Protein AF-A0A970E9N0-F1 (afdb_monomer)

Solvent-accessible surface area (backbone atoms only — not comparable to full-atom values): 8857 Å² total; per-residue (Å²): 109,75,77,61,70,76,41,102,61,61,70,58,57,58,53,51,50,54,59,52,47,50,55,53,50,51,52,52,48,55,51,51,52,53,52,49,51,52,51,39,62,74,67,65,51,98,65,91,78,79,80,92,43,70,66,58,51,53,52,51,52,49,50,51,49,56,55,46,38,56,47,47,29,50,36,44,58,62,35,74,86,55,36,62,60,50,55,51,54,49,51,51,47,54,65,51,43,51,54,51,50,54,50,52,51,62,78,40,48,87,38,70,68,52,42,51,53,52,50,55,58,72,75,48,54,73,65,60,52,51,50,53,51,50,52,52,52,50,53,50,43,52,53,26,50,53,48,21,44,52,35,45,70,71,53,87,124

Sequence (157 aa):
DLLLNSLPIKRMSIVAAKYLSVIIYAVMGILSYKAMITIINLLNIPLKTYPLSLEILIGSLAAVCLMTGIWLPIYFKFGYMKMRVASFVLFFLIFFGSTLMTQFIKSKHDSLWVKNIISFFNTQSNITIALVFIVIIALYMLLSFSLSVWFYNRREF

Radius of gyration: 19.72 Å; Cα contacts (8 Å, |Δi|>4): 66; chains: 1; bounding box: 44×38×57 Å

Mean predicted aligned error: 6.85 Å

Structure (mmCIF, N/CA/C/O backbone):
data_AF-A0A970E9N0-F1
#
_entry.id   AF-A0A970E9N0-F1
#
loop_
_atom_site.group_PDB
_atom_site.id
_atom_site.type_symbol
_atom_site.label_atom_id
_atom_site.label_alt_id
_atom_site.label_comp_id
_atom_site.label_asym_id
_atom_site.label_entity_id
_atom_site.label_seq_id
_atom_site.pdbx_PDB_ins_code
_atom_site.Cartn_x
_atom_site.Cartn_y
_atom_site.Cartn_z
_atom_site.occupancy
_atom_site.B_iso_or_equiv
_atom_site.auth_seq_id
_atom_site.auth_comp_id
_atom_site.auth_asym_id
_atom_site.auth_atom_id
_atom_site.pdbx_PDB_model_num
ATOM 1 N N . ASP A 1 1 ? -8.749 -9.616 19.436 1.00 59.56 1 ASP A N 1
ATOM 2 C CA . ASP A 1 1 ? -9.589 -8.416 19.638 1.00 59.56 1 ASP A CA 1
ATOM 3 C C . ASP A 1 1 ? -10.105 -8.291 21.069 1.00 59.56 1 ASP A C 1
ATOM 5 O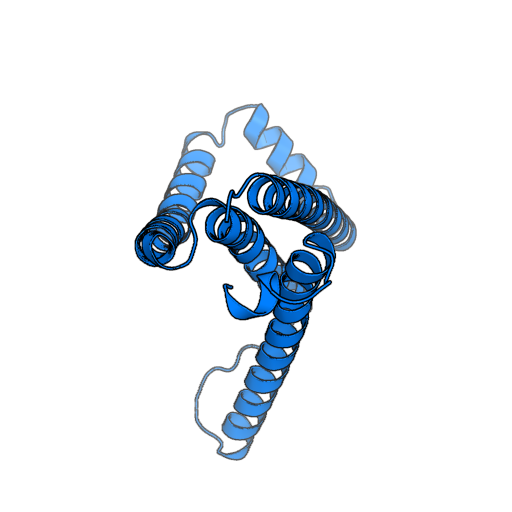 O . ASP A 1 1 ? -9.838 -7.266 21.677 1.00 59.56 1 ASP A O 1
ATOM 9 N N . LEU A 1 2 ? -10.725 -9.328 21.651 1.00 63.19 2 LEU A N 1
ATOM 10 C CA . LEU A 1 2 ? -11.279 -9.278 23.019 1.00 63.19 2 LEU A CA 1
ATOM 11 C C . LEU A 1 2 ? -10.231 -8.949 24.109 1.00 63.19 2 LEU A C 1
ATOM 13 O O . LEU A 1 2 ? -10.462 -8.061 24.918 1.00 63.19 2 LEU A O 1
ATOM 17 N N . LEU A 1 3 ? -9.038 -9.560 24.049 1.00 73.44 3 LEU A N 1
ATOM 18 C CA . LEU A 1 3 ? -7.925 -9.298 24.985 1.00 73.44 3 LEU A CA 1
ATOM 19 C C . LEU A 1 3 ? -7.292 -7.900 24.868 1.00 73.44 3 LEU A C 1
ATOM 21 O O . LEU A 1 3 ? -6.757 -7.381 25.840 1.00 73.44 3 LEU A O 1
ATOM 25 N N . LEU A 1 4 ? -7.297 -7.295 23.677 1.00 66.00 4 LEU A N 1
ATOM 26 C CA . LEU A 1 4 ? -6.698 -5.968 23.483 1.00 66.00 4 LEU A CA 1
ATOM 27 C C . LEU A 1 4 ? -7.658 -4.855 23.909 1.00 66.00 4 LEU A C 1
ATOM 29 O O . LEU A 1 4 ? -7.208 -3.810 24.364 1.00 66.00 4 LEU A O 1
ATOM 33 N N . ASN A 1 5 ? -8.968 -5.097 23.802 1.00 67.81 5 ASN A N 1
ATOM 34 C CA . ASN A 1 5 ? -9.994 -4.166 24.268 1.00 67.81 5 ASN A CA 1
ATOM 35 C C . ASN A 1 5 ? -10.103 -4.114 25.799 1.00 67.81 5 ASN A C 1
ATOM 37 O O . ASN A 1 5 ? -10.587 -3.118 26.323 1.00 67.81 5 ASN A O 1
ATOM 41 N N . SER A 1 6 ? -9.659 -5.154 26.512 1.00 71.81 6 SER A N 1
ATOM 42 C CA . SER A 1 6 ? -9.592 -5.162 27.980 1.00 71.81 6 SER A CA 1
ATOM 43 C C . SER A 1 6 ? -8.371 -4.427 28.544 1.00 71.81 6 SER A C 1
ATOM 45 O O . SER A 1 6 ? -8.251 -4.284 29.757 1.00 71.81 6 SER A O 1
ATOM 47 N N . LEU A 1 7 ? -7.452 -3.970 27.687 1.00 77.38 7 LEU A N 1
ATOM 48 C CA . LEU A 1 7 ? -6.286 -3.184 28.086 1.00 77.38 7 LEU A CA 1
ATOM 49 C C . LEU A 1 7 ? -6.585 -1.681 27.936 1.00 77.38 7 LEU A C 1
ATOM 51 O O . LEU A 1 7 ? -7.308 -1.298 27.014 1.00 77.38 7 LEU A O 1
ATOM 55 N N . PRO A 1 8 ? -5.994 -0.803 28.770 1.00 80.38 8 PRO A N 1
ATOM 56 C CA . PRO A 1 8 ? -6.177 0.650 28.695 1.00 80.38 8 PRO A CA 1
ATOM 57 C C . PRO A 1 8 ? -5.378 1.262 27.526 1.00 80.38 8 PRO A C 1
ATOM 59 O O . PRO A 1 8 ? -4.550 2.155 27.702 1.00 80.38 8 PRO A O 1
ATOM 62 N N . ILE A 1 9 ? -5.591 0.755 26.310 1.00 83.06 9 ILE A N 1
ATOM 63 C CA . ILE A 1 9 ? -4.893 1.164 25.090 1.00 83.06 9 ILE A CA 1
ATOM 64 C C . ILE A 1 9 ? -5.865 1.942 24.206 1.00 83.06 9 ILE A C 1
ATOM 66 O O . ILE A 1 9 ? -7.007 1.542 23.980 1.00 83.06 9 ILE A O 1
ATOM 70 N N . LYS A 1 10 ? -5.399 3.062 23.647 1.00 84.19 10 LYS A N 1
ATOM 71 C CA . LYS A 1 10 ? -6.193 3.845 22.695 1.00 84.19 10 LYS A CA 1
ATOM 72 C C . LYS A 1 10 ? -6.475 3.010 21.444 1.00 84.19 10 LYS A C 1
ATOM 74 O O . LYS A 1 10 ? -5.556 2.499 20.805 1.00 84.19 10 LYS A O 1
ATOM 79 N N . ARG A 1 11 ? -7.743 2.959 21.027 1.00 83.31 11 ARG A N 1
ATOM 80 C CA . ARG A 1 11 ? -8.189 2.259 19.807 1.00 83.31 11 ARG A CA 1
ATOM 81 C C . ARG A 1 11 ? -7.403 2.678 18.556 1.00 83.31 11 ARG A C 1
ATOM 83 O O . ARG A 1 11 ? -7.050 1.836 17.735 1.00 83.31 11 ARG A O 1
ATOM 90 N N . MET A 1 12 ? -7.042 3.959 18.453 1.00 86.81 12 MET A N 1
ATOM 91 C CA . MET A 1 12 ? -6.202 4.491 17.372 1.00 86.81 12 MET A CA 1
ATOM 92 C C . MET A 1 12 ? -4.816 3.829 17.307 1.00 86.81 12 MET A C 1
ATOM 94 O O . MET A 1 12 ? -4.336 3.532 16.216 1.00 86.81 12 MET A O 1
ATOM 98 N N . SER A 1 13 ? -4.194 3.547 18.455 1.00 87.94 13 SER A N 1
ATOM 99 C CA . SER A 1 13 ? -2.886 2.887 18.525 1.00 87.94 13 SER A CA 1
ATOM 100 C C . SER A 1 13 ? -2.952 1.446 18.019 1.00 87.94 13 SER A C 1
ATOM 102 O O . SER A 1 13 ? -2.023 0.992 17.360 1.00 87.94 13 SER A O 1
ATOM 104 N N . ILE A 1 14 ? -4.068 0.748 18.253 1.00 88.56 14 ILE A N 1
ATOM 105 C CA . ILE A 1 14 ? -4.295 -0.613 17.741 1.00 88.56 14 ILE A CA 1
ATOM 106 C C . ILE A 1 14 ? -4.378 -0.599 16.209 1.00 88.56 14 ILE A C 1
ATOM 108 O O . ILE A 1 14 ? -3.747 -1.421 15.541 1.00 88.56 14 ILE A O 1
ATOM 112 N N . VAL A 1 15 ? -5.118 0.361 15.643 1.00 90.31 15 VAL A N 1
ATOM 113 C CA . VAL A 1 15 ? -5.215 0.527 14.187 1.00 90.31 15 VAL A CA 1
ATOM 114 C C . VAL A 1 15 ? -3.846 0.876 13.602 1.00 90.31 15 VAL A C 1
ATOM 116 O O . VAL A 1 15 ? -3.398 0.208 12.671 1.00 90.31 15 VAL A O 1
ATOM 119 N N . ALA A 1 16 ? -3.141 1.853 14.179 1.00 90.94 16 ALA A N 1
ATOM 120 C CA . ALA A 1 16 ? -1.816 2.267 13.718 1.00 90.94 16 ALA A CA 1
ATOM 121 C C . ALA A 1 16 ? -0.804 1.114 13.757 1.00 90.94 16 ALA A C 1
ATOM 123 O O . ALA A 1 16 ? -0.085 0.901 12.783 1.00 90.94 16 ALA A O 1
ATOM 124 N N . ALA A 1 17 ? -0.807 0.313 14.828 1.00 91.88 17 ALA A N 1
ATOM 125 C CA . ALA A 1 17 ? 0.049 -0.862 14.938 1.00 91.88 17 ALA A CA 1
ATOM 126 C C . ALA A 1 17 ? -0.202 -1.866 13.802 1.00 91.88 17 ALA A C 1
ATOM 128 O O . ALA A 1 17 ? 0.753 -2.423 13.261 1.00 91.88 17 ALA A O 1
ATOM 129 N N . LYS A 1 18 ? -1.461 -2.071 13.384 1.00 91.31 18 LYS A N 1
ATOM 130 C CA . LYS A 1 18 ? -1.785 -2.953 12.249 1.00 91.31 18 LYS A CA 1
ATOM 131 C C . LYS A 1 18 ? -1.264 -2.408 10.919 1.00 91.31 18 LYS A C 1
ATOM 133 O O . LYS A 1 18 ? -0.657 -3.173 10.177 1.00 91.31 18 LYS A O 1
ATOM 138 N N . TYR A 1 19 ? -1.438 -1.116 10.638 1.00 92.12 19 TYR A N 1
ATOM 139 C CA . TYR A 1 19 ? -0.886 -0.489 9.426 1.00 92.12 19 TYR A CA 1
ATOM 140 C C . TYR A 1 19 ? 0.649 -0.518 9.406 1.00 92.12 19 TYR A C 1
ATOM 142 O O . TYR A 1 19 ? 1.245 -0.823 8.378 1.00 92.12 19 TYR A O 1
ATOM 150 N N . LEU A 1 20 ? 1.299 -0.275 10.544 1.00 91.81 20 LEU A N 1
ATOM 151 C CA . LEU A 1 20 ? 2.758 -0.334 10.655 1.00 91.81 20 LEU A CA 1
ATOM 152 C C . LEU A 1 20 ? 3.283 -1.771 10.504 1.00 91.81 20 LEU A C 1
ATOM 154 O O . LEU A 1 20 ? 4.288 -1.992 9.831 1.00 91.81 20 LEU A O 1
ATOM 158 N N . SER A 1 21 ? 2.563 -2.763 11.042 1.00 92.94 21 SER A N 1
ATOM 159 C CA . SER A 1 21 ? 2.903 -4.183 10.858 1.00 92.94 21 SER A CA 1
ATOM 160 C C . SER A 1 21 ? 2.940 -4.579 9.380 1.00 92.94 21 SER A C 1
ATOM 162 O O . SER A 1 21 ? 3.807 -5.348 8.979 1.00 92.94 21 SER A O 1
ATOM 164 N N . VAL A 1 22 ? 2.046 -4.028 8.550 1.00 92.56 22 VAL A N 1
ATOM 165 C CA . VAL A 1 22 ? 2.036 -4.286 7.098 1.00 92.56 22 VAL A CA 1
ATOM 166 C C . VAL A 1 22 ? 3.345 -3.842 6.447 1.00 92.56 22 VAL A C 1
ATOM 168 O O . VAL A 1 22 ? 3.892 -4.579 5.632 1.00 92.56 22 VAL A O 1
ATOM 171 N N . ILE A 1 23 ? 3.871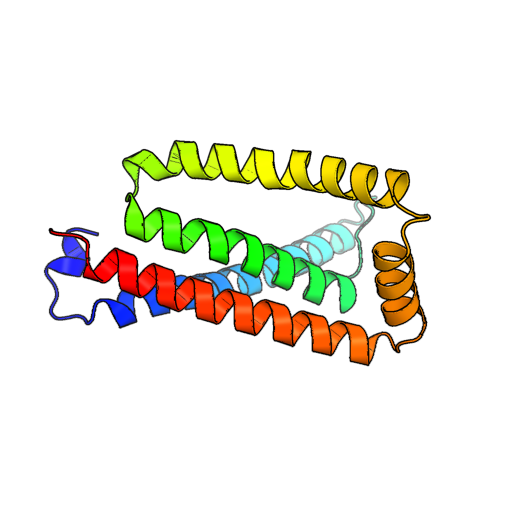 -2.675 6.828 1.00 89.88 23 ILE A N 1
ATOM 172 C CA . ILE A 1 23 ? 5.149 -2.169 6.306 1.00 89.88 23 ILE A CA 1
ATOM 173 C C . ILE A 1 23 ? 6.286 -3.118 6.703 1.00 89.88 23 ILE A C 1
ATOM 175 O O . ILE A 1 23 ? 7.102 -3.484 5.859 1.00 89.88 23 ILE A O 1
ATOM 179 N N . ILE A 1 24 ? 6.302 -3.581 7.957 1.00 93.50 24 ILE A N 1
ATOM 180 C CA . ILE A 1 24 ? 7.292 -4.558 8.436 1.00 93.50 24 ILE A CA 1
ATOM 181 C C . ILE A 1 24 ? 7.209 -5.854 7.618 1.00 93.50 24 ILE A C 1
ATOM 183 O O . ILE A 1 24 ? 8.231 -6.341 7.136 1.00 93.50 24 ILE A O 1
ATOM 187 N N . TYR A 1 25 ? 6.006 -6.389 7.395 1.00 93.25 25 TYR A N 1
ATOM 188 C CA . TYR A 1 25 ? 5.824 -7.602 6.594 1.00 93.25 25 TYR A CA 1
ATOM 189 C C . TYR A 1 25 ? 6.213 -7.413 5.126 1.00 93.25 25 TYR A C 1
ATOM 191 O O . TYR A 1 25 ? 6.765 -8.334 4.527 1.00 93.25 25 TYR A O 1
ATOM 199 N N . ALA A 1 26 ? 5.994 -6.229 4.550 1.00 91.56 26 ALA A N 1
ATOM 200 C CA . ALA A 1 26 ? 6.447 -5.916 3.199 1.00 91.56 26 ALA A CA 1
ATOM 201 C C . ALA A 1 26 ? 7.982 -5.932 3.104 1.00 91.56 26 ALA A C 1
ATOM 203 O O . ALA A 1 26 ? 8.535 -6.550 2.194 1.00 91.56 26 ALA A O 1
ATOM 204 N N . VAL A 1 27 ? 8.677 -5.332 4.079 1.00 91.88 27 VAL A N 1
ATOM 205 C CA . VAL A 1 27 ? 10.147 -5.376 4.162 1.00 91.88 27 VAL A CA 1
ATOM 206 C C . VAL A 1 27 ? 10.640 -6.816 4.311 1.00 91.88 27 VAL A C 1
ATOM 208 O O . VAL A 1 27 ? 11.538 -7.233 3.578 1.00 91.88 27 VAL A O 1
ATOM 211 N N . MET A 1 28 ? 10.023 -7.606 5.196 1.00 94.31 28 MET A N 1
ATOM 212 C CA . MET A 1 28 ? 10.339 -9.032 5.337 1.00 94.31 28 MET A CA 1
ATOM 213 C C . MET A 1 28 ? 10.128 -9.797 4.023 1.00 94.31 28 MET A C 1
ATOM 215 O O . MET A 1 28 ? 10.967 -10.615 3.653 1.00 94.31 28 MET A O 1
ATOM 219 N N . GLY A 1 29 ? 9.057 -9.494 3.284 1.00 92.31 29 GLY A N 1
ATOM 220 C CA . GLY A 1 29 ? 8.784 -10.053 1.961 1.00 92.31 29 GLY A CA 1
ATOM 221 C C . GLY A 1 29 ? 9.903 -9.759 0.959 1.00 92.31 29 GLY A C 1
ATOM 222 O O . GLY A 1 29 ? 10.435 -10.685 0.346 1.00 92.31 29 GLY A O 1
ATOM 223 N N . ILE A 1 30 ? 10.335 -8.499 0.855 1.00 91.50 30 ILE A N 1
ATOM 224 C CA . ILE A 1 30 ? 11.442 -8.089 -0.027 1.00 91.50 30 ILE A CA 1
ATOM 225 C C . ILE A 1 30 ? 12.743 -8.812 0.351 1.00 91.50 30 ILE A C 1
ATOM 227 O O . ILE A 1 30 ? 13.443 -9.328 -0.524 1.00 91.50 30 ILE A O 1
ATOM 231 N N . LEU A 1 31 ? 13.058 -8.892 1.647 1.00 92.88 31 LEU A N 1
ATOM 232 C CA . LEU A 1 31 ? 14.241 -9.605 2.136 1.00 92.88 31 LEU A CA 1
ATOM 233 C C . LEU A 1 31 ? 14.178 -11.101 1.810 1.00 92.88 31 LEU A C 1
ATOM 235 O O . LEU A 1 31 ? 15.170 -11.662 1.348 1.00 92.88 31 LEU A O 1
ATOM 239 N N . SER A 1 32 ? 13.014 -11.730 1.988 1.00 93.25 32 SER A N 1
ATOM 240 C CA . SER A 1 32 ? 12.815 -13.147 1.667 1.00 93.25 32 SER A CA 1
ATOM 241 C C . SER A 1 32 ? 12.974 -13.432 0.171 1.00 93.25 32 SER A C 1
ATOM 243 O O . SER A 1 32 ? 13.621 -14.409 -0.203 1.00 93.25 32 SER A O 1
ATOM 245 N N . TYR A 1 33 ? 12.479 -12.540 -0.693 1.00 91.75 33 TYR A N 1
ATOM 246 C CA . TYR A 1 33 ? 12.646 -12.659 -2.140 1.00 91.75 33 TYR A CA 1
ATOM 247 C C . TYR A 1 33 ? 14.117 -12.517 -2.543 1.00 91.75 33 TYR A C 1
ATOM 249 O O . TYR A 1 33 ? 14.632 -13.322 -3.319 1.00 91.75 33 TYR A O 1
ATOM 257 N N . LYS A 1 34 ? 14.830 -11.546 -1.957 1.00 90.81 34 LYS A N 1
ATOM 258 C CA . LYS A 1 34 ? 16.272 -11.382 -2.176 1.00 90.81 34 LYS A CA 1
ATOM 259 C C . LYS A 1 34 ? 17.053 -12.621 -1.727 1.00 90.81 34 LYS A C 1
ATOM 261 O O . LYS A 1 34 ? 17.933 -13.069 -2.454 1.00 90.81 34 LYS A O 1
ATOM 266 N N . ALA A 1 35 ? 16.719 -13.191 -0.568 1.00 92.56 35 ALA A N 1
ATOM 267 C CA . ALA A 1 35 ? 17.334 -14.423 -0.081 1.00 92.56 35 ALA A CA 1
ATOM 268 C C . ALA A 1 35 ? 17.098 -15.597 -1.046 1.00 92.56 35 ALA A C 1
ATOM 270 O O . ALA A 1 35 ? 18.043 -16.311 -1.377 1.00 92.56 35 ALA A O 1
ATOM 271 N N . MET A 1 36 ? 15.874 -15.747 -1.562 1.00 91.69 36 MET A N 1
ATOM 272 C CA . MET A 1 36 ? 15.547 -16.776 -2.552 1.00 91.69 36 MET A CA 1
ATOM 273 C C . MET A 1 36 ? 16.337 -16.622 -3.853 1.00 91.69 36 MET A C 1
ATOM 275 O O . MET A 1 36 ? 16.871 -17.614 -4.343 1.00 91.69 36 MET A O 1
ATOM 279 N N . ILE A 1 37 ? 16.482 -15.403 -4.387 1.00 90.75 37 ILE A N 1
ATOM 280 C CA . ILE A 1 37 ? 17.323 -15.168 -5.575 1.00 90.75 37 ILE A CA 1
ATOM 281 C C . ILE A 1 37 ? 18.764 -15.616 -5.314 1.00 90.75 37 ILE A C 1
ATOM 283 O O . ILE A 1 37 ? 19.352 -16.302 -6.149 1.00 90.75 37 ILE A O 1
ATOM 287 N N . THR A 1 38 ? 19.331 -15.262 -4.158 1.00 89.31 38 THR A N 1
ATOM 288 C CA . THR A 1 38 ? 20.698 -15.661 -3.797 1.00 89.31 38 THR A CA 1
ATOM 289 C C . THR A 1 38 ? 20.848 -17.181 -3.751 1.00 89.31 38 THR A C 1
ATOM 291 O O . THR A 1 38 ? 21.825 -17.703 -4.279 1.00 89.31 38 THR A O 1
ATOM 294 N N . ILE A 1 39 ? 19.879 -17.898 -3.172 1.00 91.94 39 ILE A N 1
ATOM 295 C CA . ILE A 1 39 ? 19.891 -19.368 -3.103 1.00 91.94 39 ILE A CA 1
ATOM 296 C C . ILE A 1 39 ? 19.813 -19.983 -4.507 1.00 91.94 39 ILE A C 1
ATOM 298 O O . ILE A 1 39 ? 20.595 -20.874 -4.827 1.00 91.94 39 ILE A O 1
ATOM 302 N N . ILE A 1 40 ? 18.906 -19.490 -5.355 1.00 91.38 40 ILE A N 1
ATOM 303 C CA . ILE A 1 40 ? 18.731 -19.969 -6.736 1.00 91.38 40 ILE A CA 1
ATOM 304 C C . ILE A 1 40 ? 20.023 -19.794 -7.540 1.00 91.38 40 ILE A C 1
ATOM 306 O O . ILE A 1 40 ? 20.458 -20.730 -8.211 1.00 91.38 40 ILE A O 1
ATOM 310 N N . ASN A 1 41 ? 20.649 -18.619 -7.431 1.00 88.25 41 ASN A N 1
ATOM 311 C CA . ASN A 1 41 ? 21.898 -18.312 -8.121 1.00 88.25 41 ASN A CA 1
ATOM 312 C C . ASN A 1 41 ? 23.062 -19.164 -7.596 1.00 88.25 41 ASN A C 1
ATOM 314 O O . ASN A 1 41 ? 23.890 -19.604 -8.383 1.00 88.25 41 ASN A O 1
ATOM 318 N N . LEU A 1 42 ? 23.117 -19.431 -6.287 1.00 90.69 42 LEU A N 1
ATOM 319 C CA . LEU A 1 42 ? 24.157 -20.275 -5.689 1.00 90.69 42 LEU A CA 1
ATOM 320 C C . LEU A 1 42 ? 24.045 -21.739 -6.139 1.00 90.69 42 LEU A C 1
ATOM 322 O O . LEU A 1 42 ? 25.055 -22.405 -6.345 1.00 90.69 42 LEU A O 1
ATOM 326 N N . LEU A 1 43 ? 22.818 -22.232 -6.303 1.00 92.31 43 LEU A N 1
ATOM 327 C CA . LEU A 1 43 ? 22.528 -23.596 -6.743 1.00 92.31 43 LEU A CA 1
ATOM 328 C C . LEU A 1 43 ? 22.546 -23.756 -8.276 1.00 92.31 43 LEU A C 1
ATOM 330 O O . LEU A 1 43 ? 22.285 -24.855 -8.762 1.00 92.31 43 LEU A O 1
ATOM 334 N N . ASN A 1 44 ? 22.835 -22.688 -9.036 1.00 87.06 44 ASN A N 1
ATOM 335 C CA . ASN A 1 44 ? 22.802 -22.657 -10.505 1.00 87.06 44 ASN A CA 1
ATOM 336 C C . ASN A 1 44 ? 21.513 -23.251 -11.100 1.00 87.06 44 ASN A C 1
ATOM 338 O O . ASN A 1 44 ? 21.525 -23.877 -12.163 1.00 87.06 44 ASN A O 1
ATOM 342 N N . ILE A 1 45 ? 20.384 -23.069 -10.413 1.00 88.56 45 ILE A N 1
ATOM 343 C CA . ILE A 1 45 ? 19.104 -23.568 -10.911 1.00 88.56 45 ILE A CA 1
ATOM 344 C C . ILE A 1 45 ? 18.729 -22.701 -12.122 1.00 88.56 45 ILE A C 1
ATOM 346 O O . ILE A 1 45 ? 18.741 -21.474 -11.994 1.00 88.56 45 ILE A O 1
ATOM 350 N N . PRO A 1 46 ? 18.366 -23.285 -13.280 1.00 85.12 46 PRO A N 1
ATOM 351 C CA . PRO A 1 46 ? 18.007 -22.544 -14.490 1.00 85.12 46 PRO A CA 1
ATOM 352 C C . PRO A 1 46 ? 16.606 -21.913 -14.376 1.00 85.12 46 PRO A C 1
ATOM 354 O O . PRO A 1 46 ? 15.716 -22.153 -15.190 1.00 85.12 46 PRO A O 1
ATOM 357 N N . LEU A 1 47 ? 16.389 -21.111 -13.335 1.00 83.31 47 LEU A N 1
ATOM 358 C CA . LEU A 1 47 ? 15.180 -20.334 -13.111 1.00 83.31 47 LEU A CA 1
ATOM 359 C C . LEU A 1 47 ? 15.435 -18.884 -13.504 1.00 83.31 47 LEU A C 1
ATOM 361 O O . LEU A 1 47 ? 16.410 -18.260 -13.090 1.00 83.31 47 LEU A O 1
ATOM 365 N N . LYS A 1 48 ? 14.512 -18.324 -14.286 1.00 81.06 48 LYS A N 1
ATOM 366 C CA . LYS A 1 48 ? 14.550 -16.915 -14.668 1.00 81.06 48 LYS A CA 1
ATOM 367 C C . LYS A 1 48 ? 14.203 -16.057 -13.451 1.00 81.06 48 LYS A C 1
ATOM 369 O O . LYS A 1 48 ? 13.032 -15.915 -13.103 1.00 81.06 48 LYS A O 1
ATOM 374 N N . THR A 1 49 ? 15.214 -15.496 -12.798 1.00 80.19 49 THR A N 1
ATOM 375 C CA . THR A 1 49 ? 15.020 -14.533 -11.710 1.00 80.19 49 THR A CA 1
ATOM 376 C C . THR A 1 49 ? 14.844 -13.129 -12.288 1.00 80.19 49 THR A C 1
ATOM 378 O O . THR A 1 49 ? 15.506 -12.748 -13.254 1.00 80.19 49 THR A O 1
ATOM 381 N N . TYR A 1 50 ? 13.909 -12.359 -11.728 1.00 80.06 50 TYR A N 1
ATOM 382 C CA . TYR A 1 50 ? 13.718 -10.961 -12.111 1.00 80.06 50 TYR A CA 1
ATOM 383 C C . TYR A 1 50 ? 14.462 -10.047 -11.134 1.00 80.06 50 TYR A C 1
ATOM 385 O O . TYR A 1 50 ? 14.266 -10.185 -9.918 1.00 80.06 50 TYR A O 1
ATOM 393 N N . PRO A 1 51 ? 15.294 -9.113 -11.632 1.00 79.69 51 PRO A N 1
ATOM 394 C CA . PRO A 1 51 ? 16.011 -8.185 -10.775 1.00 79.69 51 PRO A CA 1
ATOM 395 C C . PRO A 1 51 ? 15.031 -7.260 -10.051 1.00 79.69 51 PRO A C 1
ATOM 397 O O . PRO A 1 51 ? 14.005 -6.853 -10.597 1.00 79.69 51 PRO A O 1
ATOM 400 N N . LEU A 1 52 ? 15.374 -6.903 -8.814 1.00 82.94 52 LEU A N 1
ATOM 401 C CA . LEU A 1 52 ? 14.641 -5.911 -8.033 1.00 82.94 52 LEU A CA 1
ATOM 402 C C . LEU A 1 52 ? 14.918 -4.510 -8.595 1.00 82.94 52 LEU A C 1
ATOM 404 O O . LEU A 1 52 ? 15.846 -3.834 -8.154 1.00 82.94 52 LEU A O 1
ATOM 408 N N . SER A 1 53 ? 14.133 -4.084 -9.585 1.00 87.00 53 SER A N 1
ATOM 409 C CA . SER A 1 53 ? 14.150 -2.700 -10.064 1.00 87.00 53 SER A CA 1
ATOM 410 C C . SER A 1 53 ? 13.340 -1.788 -9.135 1.00 87.00 53 SER A C 1
ATOM 412 O O . SER A 1 53 ? 12.419 -2.231 -8.442 1.00 87.00 53 SER A O 1
ATOM 414 N N . LEU A 1 54 ? 13.662 -0.489 -9.140 1.00 82.44 54 LEU A N 1
ATOM 415 C CA . LEU A 1 54 ? 12.913 0.522 -8.383 1.00 82.44 54 LEU A CA 1
ATOM 416 C C . LEU A 1 54 ? 11.430 0.546 -8.773 1.00 82.44 54 LEU A C 1
ATOM 418 O O . LEU A 1 54 ? 10.572 0.690 -7.910 1.00 82.44 54 LEU A O 1
ATOM 422 N N . GLU A 1 55 ? 11.123 0.342 -10.052 1.00 84.00 55 GLU A N 1
ATOM 423 C CA . GLU A 1 55 ? 9.751 0.296 -10.565 1.00 84.00 55 GLU A CA 1
ATOM 424 C C . GLU A 1 55 ? 8.955 -0.870 -9.968 1.00 84.00 55 GLU A C 1
ATOM 426 O O . GLU A 1 55 ? 7.835 -0.679 -9.496 1.00 84.00 55 GLU A O 1
ATOM 431 N N . ILE A 1 56 ? 9.553 -2.066 -9.913 1.00 85.88 56 ILE A N 1
ATOM 432 C CA . ILE A 1 56 ? 8.924 -3.252 -9.313 1.00 85.88 56 ILE A CA 1
ATOM 433 C C . ILE A 1 56 ? 8.744 -3.049 -7.804 1.00 85.88 56 ILE A C 1
ATOM 435 O O . ILE A 1 56 ? 7.722 -3.440 -7.237 1.00 85.88 56 ILE A O 1
ATOM 439 N N . LEU A 1 57 ? 9.706 -2.407 -7.141 1.00 88.00 57 LEU A N 1
ATOM 440 C CA . LEU A 1 57 ? 9.624 -2.118 -5.711 1.00 88.00 57 LEU A CA 1
ATOM 441 C C . LEU A 1 57 ? 8.495 -1.122 -5.404 1.00 88.00 57 LEU A C 1
ATOM 443 O O . LEU A 1 57 ? 7.671 -1.378 -4.528 1.00 88.00 57 LEU A O 1
ATOM 447 N N . ILE A 1 58 ? 8.404 -0.026 -6.158 1.00 87.00 58 ILE A N 1
ATOM 448 C CA . ILE A 1 58 ? 7.329 0.965 -6.008 1.00 87.00 58 ILE A CA 1
ATOM 449 C C . ILE A 1 58 ? 5.972 0.332 -6.337 1.00 87.00 58 ILE A C 1
ATOM 451 O O . ILE A 1 58 ? 5.024 0.491 -5.570 1.00 87.00 58 ILE A O 1
ATOM 455 N N . GLY A 1 59 ? 5.878 -0.433 -7.428 1.00 87.81 59 GLY A N 1
ATOM 456 C CA . GLY A 1 59 ? 4.647 -1.116 -7.830 1.00 87.81 59 GLY A CA 1
ATOM 457 C C . GLY A 1 59 ? 4.176 -2.162 -6.816 1.00 87.81 59 GLY A C 1
ATOM 458 O O . GLY A 1 59 ? 2.986 -2.240 -6.512 1.00 87.81 59 GLY A O 1
ATOM 459 N N . SER A 1 60 ? 5.097 -2.934 -6.238 1.00 88.94 60 SER A N 1
ATOM 460 C CA . SER A 1 60 ? 4.764 -3.926 -5.207 1.00 88.94 60 SER A CA 1
ATOM 461 C C . SER A 1 60 ? 4.334 -3.272 -3.894 1.00 88.94 60 SER A C 1
ATOM 463 O O . SER A 1 60 ? 3.319 -3.680 -3.328 1.00 88.94 60 SER A O 1
ATOM 465 N N . LEU A 1 61 ? 5.013 -2.211 -3.444 1.00 90.25 61 LEU A N 1
ATOM 466 C CA . LEU A 1 61 ? 4.568 -1.425 -2.288 1.00 90.25 61 LEU A CA 1
ATOM 467 C C . LEU A 1 61 ? 3.193 -0.795 -2.530 1.00 90.25 61 LEU A C 1
ATOM 469 O O . LEU A 1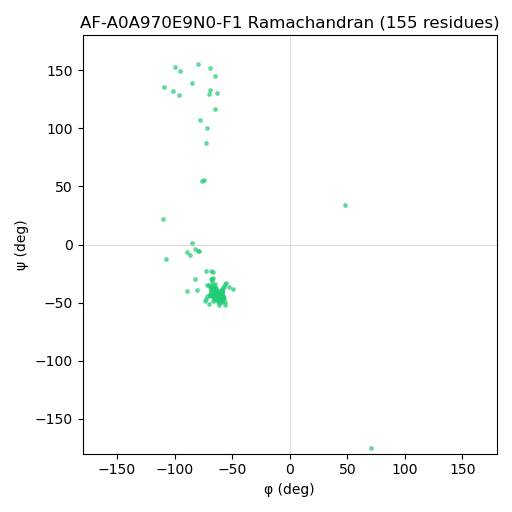 61 ? 2.328 -0.866 -1.658 1.00 90.25 61 LEU A O 1
ATOM 473 N N . ALA A 1 62 ? 2.961 -0.239 -3.720 1.00 90.06 62 ALA A N 1
ATOM 474 C CA . ALA A 1 62 ? 1.663 0.301 -4.108 1.00 90.06 62 ALA A CA 1
ATOM 475 C C . ALA A 1 62 ? 0.562 -0.764 -4.036 1.00 90.06 62 ALA A C 1
ATOM 477 O O . ALA A 1 62 ? -0.495 -0.513 -3.458 1.00 90.06 62 ALA A O 1
ATOM 478 N N . ALA A 1 63 ? 0.820 -1.965 -4.558 1.00 89.75 63 ALA A N 1
ATOM 479 C CA . ALA A 1 63 ? -0.123 -3.076 -4.507 1.00 89.75 63 ALA A CA 1
ATOM 480 C C . ALA A 1 63 ? -0.437 -3.500 -3.062 1.00 89.75 63 ALA A C 1
ATOM 482 O O . ALA A 1 63 ? -1.604 -3.702 -2.720 1.00 89.75 63 ALA A O 1
ATOM 483 N N . VAL A 1 64 ? 0.576 -3.574 -2.191 1.00 91.62 64 VAL A N 1
ATOM 484 C CA . VAL A 1 64 ? 0.387 -3.878 -0.764 1.00 91.62 64 VAL A CA 1
ATOM 485 C C . VAL A 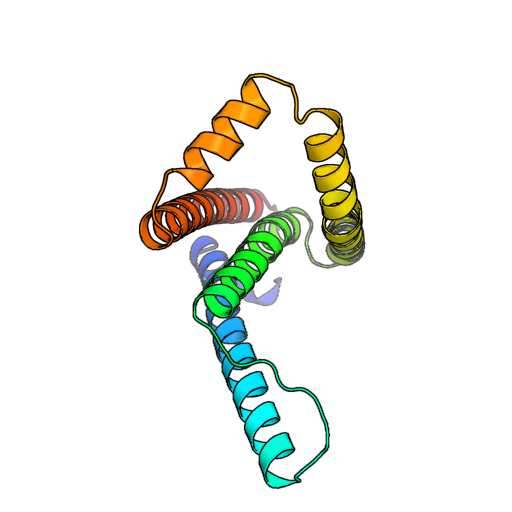1 64 ? -0.454 -2.796 -0.081 1.00 91.62 64 VAL A C 1
ATOM 487 O O . VAL A 1 64 ? -1.414 -3.123 0.621 1.00 91.62 64 VAL A O 1
ATOM 490 N N . CYS A 1 65 ? -0.152 -1.515 -0.307 1.00 92.19 65 CYS A N 1
ATOM 491 C CA . CYS A 1 65 ? -0.927 -0.395 0.232 1.00 92.19 65 CYS A CA 1
ATOM 492 C C . CYS A 1 65 ? -2.381 -0.424 -0.251 1.00 92.19 65 CYS A C 1
ATOM 494 O O . CYS A 1 65 ? -3.291 -0.315 0.563 1.00 92.19 65 CYS A O 1
ATOM 496 N N . LEU A 1 66 ? -2.621 -0.644 -1.546 1.00 90.88 66 LEU A N 1
ATOM 497 C CA . LEU A 1 66 ? -3.973 -0.775 -2.094 1.00 90.88 66 LEU A CA 1
ATOM 498 C C . LEU A 1 66 ? -4.732 -1.934 -1.448 1.00 90.88 66 LEU A C 1
ATOM 500 O O . LEU A 1 66 ? -5.857 -1.761 -0.988 1.00 90.88 66 LEU A O 1
ATOM 504 N N . MET A 1 67 ? -4.117 -3.113 -1.358 1.00 89.62 67 MET A N 1
ATOM 505 C CA . MET A 1 67 ? -4.797 -4.285 -0.812 1.00 89.62 67 MET A CA 1
ATOM 506 C C . MET A 1 67 ? -5.118 -4.100 0.676 1.00 89.62 67 MET A C 1
ATOM 508 O O . MET A 1 67 ? -6.235 -4.370 1.122 1.00 89.62 67 MET A O 1
ATOM 512 N N . THR A 1 68 ? -4.162 -3.581 1.443 1.00 91.12 68 THR A N 1
ATOM 513 C CA . THR A 1 68 ? -4.326 -3.351 2.885 1.00 91.12 68 THR A CA 1
ATOM 514 C C . THR A 1 68 ? -5.266 -2.196 3.195 1.00 91.12 68 THR A C 1
ATOM 516 O O . THR A 1 68 ? -6.052 -2.299 4.138 1.00 91.12 68 THR A O 1
ATOM 519 N N . GLY A 1 69 ? -5.266 -1.152 2.369 1.00 90.19 69 GLY A N 1
ATOM 520 C CA . GLY A 1 69 ? -6.156 -0.011 2.508 1.00 90.19 69 GLY A CA 1
ATOM 521 C C . GLY A 1 69 ? -7.629 -0.348 2.264 1.00 90.19 69 GLY A C 1
ATOM 522 O O . GLY A 1 69 ? -8.499 0.332 2.803 1.00 90.19 69 GLY A O 1
ATOM 523 N N . ILE A 1 70 ? -7.959 -1.406 1.519 1.00 90.06 70 ILE A N 1
ATOM 524 C CA . ILE A 1 70 ? -9.351 -1.880 1.441 1.00 90.06 70 ILE A CA 1
ATOM 525 C C . ILE A 1 70 ? -9.628 -2.902 2.546 1.00 90.06 70 ILE A C 1
ATOM 527 O O . ILE A 1 70 ? -10.684 -2.879 3.181 1.00 90.06 70 ILE A O 1
ATOM 531 N N . TRP A 1 71 ? -8.670 -3.789 2.811 1.00 89.69 71 TRP A N 1
ATOM 532 C CA . TRP A 1 71 ? -8.858 -4.904 3.731 1.00 89.69 71 TRP A CA 1
ATOM 533 C C . TRP A 1 71 ? -8.977 -4.474 5.200 1.00 89.69 71 TRP A C 1
ATOM 535 O O . TRP A 1 71 ? -9.861 -4.960 5.908 1.00 89.69 71 TRP A O 1
ATOM 545 N N . LEU A 1 72 ? -8.142 -3.539 5.671 1.00 90.81 72 LEU A N 1
ATOM 546 C CA . LEU A 1 72 ? -8.125 -3.113 7.075 1.00 90.81 72 LEU A CA 1
ATOM 547 C C . LEU A 1 72 ? -9.423 -2.411 7.513 1.00 90.81 72 LEU A C 1
ATOM 549 O O . LEU A 1 72 ? -9.964 -2.807 8.549 1.00 90.81 72 LEU A O 1
ATOM 553 N N . PRO A 1 73 ? -9.993 -1.446 6.766 1.00 89.75 73 PRO A N 1
ATOM 554 C CA . PRO A 1 73 ? -11.266 -0.837 7.155 1.00 89.75 73 PRO A CA 1
ATOM 555 C C . PRO A 1 73 ? -12.399 -1.856 7.265 1.00 89.75 73 PRO A C 1
ATOM 557 O O . PRO A 1 73 ? -13.190 -1.818 8.209 1.00 8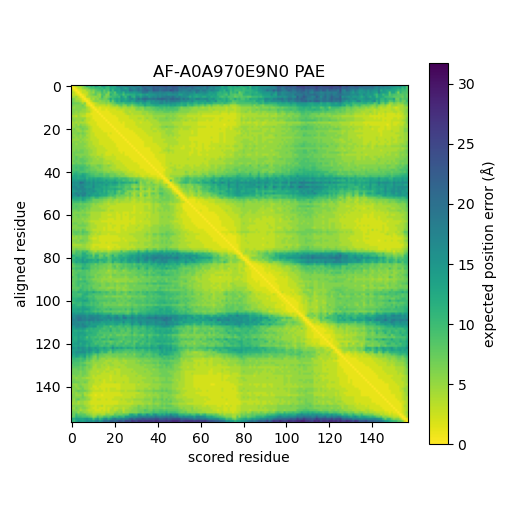9.75 73 PRO A O 1
ATOM 560 N N . ILE A 1 74 ? -12.453 -2.808 6.330 1.00 88.56 74 ILE A N 1
ATOM 561 C CA . ILE A 1 74 ? -13.443 -3.889 6.337 1.00 88.56 74 ILE A CA 1
ATOM 562 C C . ILE A 1 74 ? -13.236 -4.796 7.554 1.00 88.56 74 ILE A C 1
ATOM 564 O O . ILE A 1 74 ? -14.209 -5.142 8.232 1.00 88.56 74 ILE A O 1
ATOM 568 N N . TYR A 1 75 ? -11.983 -5.144 7.861 1.00 88.19 75 TYR A N 1
ATOM 569 C CA . TYR A 1 75 ? -11.631 -5.923 9.045 1.00 88.19 75 TYR A CA 1
ATOM 570 C C . TYR A 1 75 ? -12.126 -5.252 10.330 1.00 88.19 75 TYR A C 1
ATOM 572 O O . TYR A 1 75 ? -12.811 -5.888 11.135 1.00 88.19 75 TYR A O 1
ATOM 580 N N . PHE A 1 76 ? -11.844 -3.960 10.509 1.00 86.94 76 PHE A N 1
ATOM 581 C CA . PHE A 1 76 ? -12.265 -3.229 11.705 1.00 86.94 76 PHE A CA 1
ATOM 582 C C . PHE A 1 76 ? -13.785 -3.055 11.792 1.00 86.94 76 PHE A C 1
ATOM 584 O O . PHE A 1 76 ? -14.328 -3.098 12.897 1.00 86.94 76 PHE A O 1
ATOM 591 N N . LYS A 1 77 ? -14.475 -2.940 10.651 1.00 86.94 77 LYS A N 1
ATOM 592 C CA . LYS A 1 77 ? -15.938 -2.827 10.585 1.00 86.94 77 LYS A CA 1
ATOM 593 C C . LYS A 1 77 ? -16.662 -4.122 10.950 1.00 86.94 77 LYS A C 1
ATOM 595 O O . LYS A 1 77 ? -17.583 -4.097 11.760 1.00 86.94 77 LYS A O 1
ATOM 600 N N . PHE A 1 78 ? -16.288 -5.247 10.341 1.00 82.44 78 PHE A N 1
ATOM 601 C CA . PHE A 1 78 ? -17.072 -6.487 10.435 1.00 82.44 78 PHE A CA 1
ATOM 602 C C . PHE A 1 78 ? -16.440 -7.574 11.315 1.00 82.44 78 PHE A C 1
ATOM 604 O O . PHE A 1 78 ? -17.110 -8.546 11.670 1.00 82.44 78 PHE A O 1
ATOM 611 N N . GLY A 1 79 ? -15.170 -7.419 11.692 1.00 78.62 79 GLY A N 1
ATOM 612 C CA . GLY A 1 79 ? -14.407 -8.417 12.436 1.00 78.62 79 GLY A CA 1
ATOM 613 C C . GLY A 1 79 ? -14.044 -9.665 11.635 1.00 78.62 79 GLY A C 1
ATOM 614 O O . GLY A 1 79 ? -14.311 -9.783 10.441 1.00 78.62 79 GLY A O 1
ATOM 615 N N . TYR A 1 80 ? -13.431 -10.624 12.333 1.00 71.62 80 TYR A N 1
ATOM 616 C CA . TYR A 1 80 ? -12.793 -11.794 11.724 1.00 71.62 80 TYR A CA 1
ATOM 617 C C . TYR A 1 80 ? -13.763 -12.728 10.978 1.00 71.62 80 TYR A C 1
ATOM 619 O O . TYR A 1 80 ? -13.457 -13.177 9.877 1.00 71.62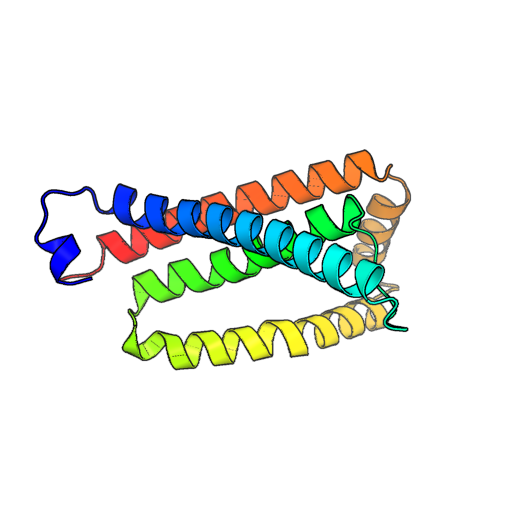 80 TYR A O 1
ATOM 627 N N . MET A 1 81 ? -14.963 -12.980 11.517 1.00 69.56 81 MET A N 1
ATOM 628 C CA . MET A 1 81 ? -15.890 -13.975 10.948 1.00 69.56 81 MET A CA 1
ATOM 629 C C . MET A 1 81 ? -16.381 -13.620 9.537 1.00 69.56 81 MET A C 1
ATOM 631 O O . MET A 1 81 ? -16.488 -14.491 8.679 1.00 69.56 81 MET A O 1
ATOM 635 N N . LYS A 1 82 ? -16.633 -12.336 9.258 1.00 73.94 82 LYS A N 1
ATOM 636 C CA . LYS A 1 82 ? -17.091 -11.874 7.934 1.00 73.94 82 LYS A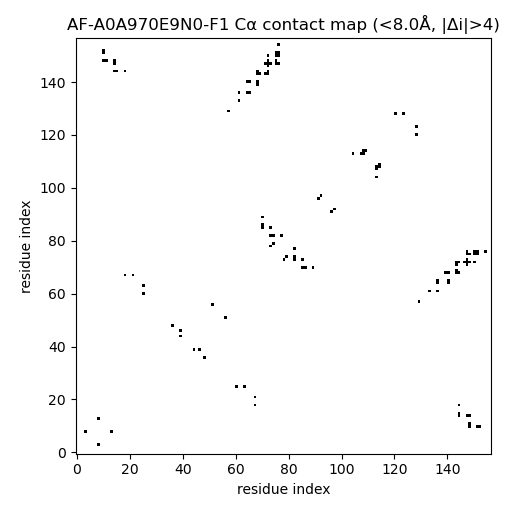 CA 1
ATOM 637 C C . LYS A 1 82 ? -15.937 -11.523 6.987 1.00 73.94 82 LYS A C 1
ATOM 639 O O . LYS A 1 82 ? -16.161 -11.285 5.801 1.00 73.94 82 LYS A O 1
ATOM 644 N N . MET A 1 83 ? -14.699 -11.536 7.482 1.00 77.44 83 MET A N 1
ATOM 645 C CA . MET A 1 83 ? -13.512 -11.192 6.702 1.00 77.44 83 MET A CA 1
ATOM 646 C C . MET A 1 83 ? -13.209 -12.236 5.617 1.00 77.44 83 MET A C 1
ATOM 648 O O . MET A 1 83 ? -12.723 -11.868 4.556 1.00 77.44 83 MET A O 1
ATOM 652 N N . ARG A 1 84 ? -13.564 -13.515 5.814 1.00 80.19 84 ARG A N 1
ATOM 653 C CA . ARG A 1 84 ? -13.340 -14.561 4.797 1.00 80.19 84 ARG A CA 1
ATOM 654 C C . ARG A 1 84 ? -14.037 -14.236 3.470 1.00 80.19 84 ARG A C 1
ATOM 656 O O . ARG A 1 84 ? -13.417 -14.334 2.416 1.00 80.19 84 ARG A O 1
ATOM 663 N N . VAL A 1 85 ? -15.295 -13.798 3.536 1.00 83.69 85 VAL A N 1
ATOM 664 C CA . VAL A 1 85 ? -16.069 -13.399 2.349 1.00 83.69 85 VAL A CA 1
ATOM 665 C C . VAL A 1 85 ? -15.500 -12.120 1.743 1.00 83.69 85 VAL A C 1
ATOM 667 O O . VAL A 1 85 ? -15.354 -12.033 0.530 1.00 83.69 85 VAL A O 1
ATOM 670 N N . ALA A 1 86 ? -15.112 -11.148 2.569 1.00 83.62 86 ALA A N 1
ATOM 671 C CA . ALA A 1 86 ? -14.509 -9.919 2.067 1.00 83.62 86 ALA A CA 1
ATOM 672 C C . ALA A 1 86 ? -13.174 -10.157 1.346 1.00 83.62 86 ALA A C 1
ATOM 674 O O . ALA A 1 86 ? -12.964 -9.600 0.274 1.00 83.62 86 ALA A O 1
ATOM 675 N N . SER A 1 87 ? -12.297 -11.006 1.888 1.00 83.56 87 SER A N 1
ATOM 676 C CA . SER A 1 87 ? -11.041 -11.391 1.233 1.00 83.56 87 SER A CA 1
ATOM 677 C C . SER A 1 87 ? -11.300 -12.071 -0.111 1.00 83.56 87 SER A C 1
ATOM 679 O O . SER A 1 87 ? -10.614 -11.777 -1.086 1.00 83.56 87 SER A O 1
ATOM 681 N N . PHE A 1 88 ? -12.321 -12.931 -0.181 1.00 86.12 88 PHE A N 1
ATOM 682 C CA . PHE A 1 88 ? -12.745 -13.553 -1.433 1.00 86.12 88 PHE A CA 1
ATOM 68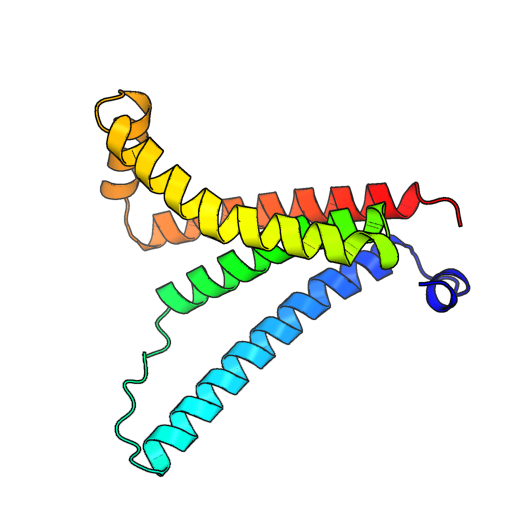3 C C . PHE A 1 88 ? -13.211 -12.495 -2.440 1.00 86.12 88 PHE A C 1
ATOM 685 O O . PHE A 1 88 ? -12.669 -12.411 -3.534 1.00 86.12 88 PHE A O 1
ATOM 692 N N . VAL A 1 89 ? -14.131 -11.608 -2.058 1.00 88.81 89 VAL A N 1
ATOM 693 C CA . VAL A 1 89 ? -14.615 -10.529 -2.938 1.00 88.81 89 VAL A CA 1
ATOM 694 C C . VAL A 1 89 ? -13.475 -9.616 -3.405 1.00 88.81 89 VAL A C 1
ATOM 696 O O . VAL A 1 89 ? -13.436 -9.251 -4.577 1.00 88.81 89 VAL A O 1
ATOM 699 N N . LEU A 1 90 ? -12.523 -9.284 -2.528 1.00 87.75 90 LEU A N 1
ATOM 700 C CA . LEU A 1 90 ? -11.358 -8.465 -2.877 1.00 87.75 90 LEU A CA 1
ATOM 701 C C . LEU A 1 90 ? -10.452 -9.138 -3.900 1.00 87.75 90 LEU A C 1
ATOM 703 O O . LEU A 1 90 ? -10.010 -8.479 -4.838 1.00 87.75 90 LEU A O 1
ATOM 707 N N . PHE A 1 91 ? -10.211 -10.441 -3.750 1.00 87.12 91 PHE A N 1
ATOM 708 C CA . PHE A 1 91 ? -9.477 -11.215 -4.743 1.00 87.12 91 PHE A CA 1
ATOM 709 C C . PHE A 1 91 ? -10.157 -11.094 -6.114 1.00 87.12 91 PHE A C 1
ATOM 711 O O . PHE A 1 91 ? -9.533 -10.653 -7.077 1.00 87.12 91 PHE A O 1
ATOM 718 N N . PHE A 1 92 ? -11.463 -11.363 -6.198 1.00 90.12 92 PHE A N 1
ATOM 719 C CA . PHE A 1 92 ? -12.185 -11.248 -7.469 1.00 90.12 92 PHE A CA 1
ATOM 720 C C . PHE A 1 92 ? -12.153 -9.820 -8.031 1.00 90.12 92 PHE A C 1
ATOM 722 O O . PHE A 1 92 ? -11.889 -9.634 -9.217 1.00 90.12 92 PHE A O 1
ATOM 729 N N . LEU A 1 93 ? -12.341 -8.799 -7.194 1.00 89.31 93 LEU A N 1
ATOM 730 C CA . LEU A 1 93 ? -12.262 -7.401 -7.621 1.00 89.31 93 LEU A CA 1
ATOM 731 C C . LEU A 1 93 ? -10.900 -7.039 -8.214 1.00 89.31 93 LEU A C 1
ATOM 733 O O . LEU A 1 93 ? -10.852 -6.328 -9.210 1.00 89.31 93 LEU A O 1
ATOM 737 N N . ILE A 1 94 ? -9.797 -7.522 -7.648 1.00 86.75 94 ILE A N 1
ATOM 738 C CA . ILE A 1 94 ? -8.461 -7.188 -8.153 1.00 86.75 94 ILE A CA 1
ATOM 739 C C . ILE A 1 94 ? -8.181 -7.927 -9.468 1.00 86.75 94 ILE A C 1
ATOM 741 O O . ILE A 1 94 ? -7.776 -7.305 -10.453 1.00 86.75 94 ILE A O 1
ATOM 745 N N . PHE A 1 95 ? -8.434 -9.235 -9.524 1.00 85.69 95 PHE A N 1
ATOM 746 C CA . PHE A 1 95 ? -8.117 -10.045 -10.705 1.00 85.69 95 PHE A CA 1
ATOM 747 C C . PHE A 1 95 ? -9.068 -9.775 -11.881 1.00 85.69 95 PHE A C 1
ATOM 749 O O . PHE A 1 95 ? -8.623 -9.528 -13.004 1.00 85.69 95 PHE A O 1
ATOM 756 N N . PHE A 1 96 ? -10.380 -9.750 -11.638 1.00 89.38 96 PHE A N 1
ATOM 757 C CA . PHE A 1 96 ? -11.358 -9.463 -12.691 1.00 89.38 96 PHE A CA 1
ATOM 758 C C . PHE A 1 96 ? -11.480 -7.966 -12.956 1.00 89.38 96 PHE A C 1
ATOM 760 O O . PHE A 1 96 ? -11.567 -7.557 -14.113 1.00 89.38 96 PHE A O 1
ATOM 767 N N . GLY A 1 97 ? -11.437 -7.132 -11.915 1.00 87.06 97 GLY A N 1
ATOM 768 C CA . GLY A 1 97 ? -11.544 -5.683 -12.077 1.00 87.06 97 GLY A CA 1
ATOM 769 C C . GLY A 1 97 ? -10.370 -5.086 -12.843 1.00 87.06 97 GLY A C 1
ATOM 770 O O . GLY A 1 97 ? -10.604 -4.221 -13.680 1.00 87.06 97 GLY A O 1
ATOM 771 N N . SER A 1 98 ? -9.136 -5.576 -12.661 1.00 84.88 98 SER A N 1
ATOM 772 C CA . SER A 1 98 ? -7.998 -5.131 -13.487 1.00 84.88 98 SER A CA 1
ATOM 773 C C . SER A 1 98 ? -8.209 -5.454 -14.969 1.00 84.88 98 SER A C 1
ATOM 775 O O . SER A 1 98 ? -8.029 -4.588 -15.825 1.00 84.88 98 SER A O 1
ATOM 777 N N . THR A 1 99 ? -8.686 -6.660 -15.278 1.00 88.81 99 THR A N 1
ATOM 778 C CA . THR A 1 99 ? -8.999 -7.070 -16.653 1.00 88.81 99 THR A CA 1
ATOM 779 C C . THR A 1 99 ? -10.097 -6.193 -17.257 1.00 88.81 99 THR A C 1
ATOM 781 O O . THR A 1 99 ? -9.896 -5.614 -18.327 1.00 88.81 99 THR A O 1
ATOM 784 N N . LEU A 1 100 ? -11.217 -6.015 -16.549 1.00 89.56 100 LEU A N 1
ATOM 785 C CA . LEU A 1 100 ? -12.315 -5.148 -16.986 1.00 89.56 100 LEU A CA 1
ATOM 786 C C . LEU A 1 100 ? -11.834 -3.709 -17.197 1.00 89.56 100 LEU A C 1
ATOM 788 O O . LEU A 1 100 ? -12.127 -3.118 -18.231 1.00 89.56 100 LEU A O 1
ATOM 792 N N . MET A 1 101 ? -11.036 -3.167 -16.276 1.00 85.25 101 MET A N 1
ATOM 793 C CA . MET A 1 101 ? -10.470 -1.820 -16.378 1.00 85.25 101 MET A CA 1
ATOM 794 C C . MET A 1 101 ? -9.661 -1.647 -17.669 1.00 85.25 101 MET A C 1
ATOM 796 O O . MET A 1 101 ? -9.859 -0.673 -18.396 1.00 85.25 101 MET A O 1
ATOM 800 N N . THR A 1 102 ? -8.793 -2.607 -18.007 1.00 85.94 102 THR A N 1
ATOM 801 C CA . THR A 1 102 ? -8.012 -2.534 -19.255 1.00 85.94 102 THR A CA 1
ATOM 802 C C . THR A 1 102 ? -8.896 -2.599 -20.502 1.00 85.94 102 THR A C 1
ATOM 804 O O . THR A 1 102 ? -8.638 -1.882 -21.468 1.00 85.94 102 THR A O 1
ATOM 807 N N . GLN A 1 103 ? -9.960 -3.408 -20.485 1.00 88.12 103 GLN A N 1
ATOM 808 C CA . GLN A 1 103 ? -10.926 -3.480 -21.584 1.00 88.12 103 GLN A CA 1
ATOM 809 C C . GLN A 1 103 ? -11.717 -2.174 -21.721 1.00 88.12 103 GLN A C 1
ATOM 811 O O . GLN A 1 103 ? -11.861 -1.665 -22.832 1.00 88.12 103 GLN A O 1
ATOM 816 N N . PHE A 1 104 ? -12.154 -1.578 -20.608 1.00 85.94 104 PHE A N 1
ATOM 817 C CA . PHE A 1 104 ? -12.829 -0.280 -20.598 1.00 85.94 104 PHE A CA 1
ATOM 818 C C . PHE A 1 104 ? -11.948 0.821 -21.195 1.00 85.94 104 PHE A C 1
ATOM 820 O O . PHE A 1 104 ? -12.411 1.548 -22.075 1.00 85.94 104 PHE A O 1
ATOM 827 N N . ILE A 1 105 ? -10.677 0.904 -20.788 1.00 84.12 105 ILE A N 1
ATOM 828 C CA . ILE A 1 105 ? -9.726 1.892 -21.323 1.00 84.12 105 ILE A CA 1
ATOM 829 C C . ILE A 1 105 ? -9.517 1.690 -22.827 1.00 84.12 105 ILE A C 1
ATOM 831 O O . ILE A 1 105 ? -9.566 2.661 -23.577 1.00 84.12 105 ILE A O 1
ATOM 835 N N . LYS A 1 106 ? -9.349 0.442 -23.287 1.00 84.25 106 LYS A N 1
ATOM 836 C CA . LYS A 1 106 ? -9.210 0.133 -24.720 1.00 84.25 106 LYS A CA 1
ATOM 837 C C . LYS A 1 106 ? -10.464 0.506 -25.512 1.00 84.25 106 LYS A C 1
ATOM 839 O O . LYS A 1 106 ? -10.353 1.126 -26.561 1.00 84.25 106 LYS A O 1
ATOM 844 N N . SER A 1 107 ? -11.649 0.180 -24.997 1.00 85.06 107 SER A N 1
ATOM 845 C CA . SER A 1 107 ? -12.923 0.468 -25.674 1.00 85.06 107 SER A CA 1
ATOM 846 C C . SER A 1 107 ? -13.235 1.967 -25.776 1.00 85.06 107 SER A C 1
ATOM 848 O O . SER A 1 107 ? -13.902 2.393 -26.712 1.00 85.06 107 SER A O 1
ATOM 850 N N . LYS A 1 108 ? -12.740 2.778 -24.830 1.00 82.88 108 LYS A N 1
ATOM 851 C CA . LYS A 1 108 ? -12.945 4.234 -24.779 1.00 82.88 108 LYS A CA 1
ATOM 852 C C . LYS A 1 108 ? -11.682 5.036 -25.085 1.00 82.88 108 LYS A C 1
ATOM 854 O O . LYS A 1 108 ? -11.600 6.202 -24.691 1.00 82.88 108 LYS A O 1
ATOM 859 N N . HIS A 1 109 ? -10.716 4.439 -25.777 1.00 74.56 109 HIS A N 1
ATOM 860 C CA . HIS A 1 109 ? -9.439 5.081 -26.081 1.00 74.56 109 HIS A CA 1
ATOM 861 C C . HIS A 1 109 ? -9.613 6.422 -26.822 1.00 74.56 109 HIS A C 1
ATOM 863 O O . HIS A 1 109 ? -8.888 7.376 -26.551 1.00 74.56 109 HIS A O 1
ATOM 869 N N . ASP A 1 110 ? -10.640 6.531 -27.669 1.00 77.00 110 ASP A N 1
ATOM 870 C CA . ASP A 1 110 ? -10.949 7.753 -28.427 1.00 77.00 110 ASP A CA 1
ATOM 871 C C . ASP A 1 110 ? -11.745 8.801 -27.638 1.00 77.00 110 ASP A C 1
ATOM 873 O O . ASP A 1 110 ? -11.986 9.908 -28.122 1.00 77.00 110 ASP A O 1
ATOM 877 N N . SER A 1 111 ? -12.148 8.497 -26.402 1.00 84.75 111 SER A N 1
ATOM 878 C CA . SER A 1 111 ? -12.796 9.498 -25.560 1.00 84.75 111 SER A CA 1
ATOM 879 C C . SER A 1 111 ? -11.793 10.581 -25.144 1.00 84.75 111 SER A C 1
ATOM 881 O O . SER A 1 111 ? -10.693 10.293 -24.667 1.00 84.75 111 SER A O 1
ATOM 883 N N . LEU A 1 112 ? -12.201 11.847 -25.284 1.00 82.31 112 LEU A N 1
ATOM 884 C CA . LEU A 1 112 ? -11.397 13.032 -24.946 1.00 82.31 112 LEU A CA 1
ATOM 885 C C . LEU A 1 112 ? -10.759 12.953 -23.549 1.00 82.31 112 LEU A C 1
ATOM 887 O O . LEU A 1 112 ? -9.610 13.342 -23.363 1.00 82.31 112 LEU A O 1
ATOM 891 N N . TRP A 1 113 ? -11.484 12.406 -22.573 1.00 82.75 113 TRP A N 1
ATOM 892 C CA . TRP A 1 113 ? -11.027 12.298 -21.188 1.00 82.75 113 TRP A CA 1
ATOM 893 C C . TRP A 1 113 ? -9.921 11.249 -21.027 1.00 82.75 113 TRP A C 1
ATOM 895 O O . TRP A 1 113 ? -8.908 11.528 -20.390 1.00 82.75 113 TRP A O 1
ATOM 905 N N . VAL A 1 114 ? -10.071 10.068 -21.640 1.00 83.56 114 VAL A N 1
ATOM 906 C CA . VAL A 1 114 ? -9.047 9.009 -21.594 1.00 83.56 114 VAL A CA 1
ATOM 907 C C . VAL A 1 114 ? -7.785 9.462 -22.324 1.00 83.56 114 VAL A C 1
ATOM 909 O O . VAL A 1 114 ? -6.686 9.315 -21.791 1.00 83.56 114 VAL A O 1
ATOM 912 N N . LYS A 1 115 ? -7.936 10.095 -23.492 1.00 85.88 115 LYS A N 1
ATOM 913 C CA . LYS A 1 115 ? -6.806 10.606 -24.275 1.00 85.88 115 LYS A CA 1
ATOM 914 C C . LYS A 1 115 ? -6.014 11.682 -23.526 1.00 85.88 115 LYS A C 1
ATOM 916 O O . LYS A 1 115 ? -4.789 11.620 -23.530 1.00 85.88 115 LYS A O 1
ATOM 921 N N . ASN A 1 116 ? -6.693 12.610 -22.844 1.00 86.75 116 ASN A N 1
ATOM 922 C CA . ASN A 1 116 ? -6.042 13.648 -22.035 1.00 86.75 116 ASN A CA 1
ATOM 923 C C . ASN A 1 116 ? -5.278 13.076 -20.835 1.00 86.75 116 ASN A C 1
ATOM 925 O O . ASN A 1 116 ? -4.202 13.563 -20.500 1.00 86.75 116 ASN A O 1
ATOM 929 N N . ILE A 1 117 ? -5.812 12.036 -20.192 1.00 85.44 117 ILE A N 1
ATOM 930 C CA . ILE A 1 117 ? -5.118 11.362 -19.089 1.00 85.44 117 ILE A CA 1
ATOM 931 C C . ILE A 1 117 ? -3.863 10.658 -19.617 1.00 85.44 117 ILE A C 1
ATOM 933 O O . ILE A 1 117 ? -2.780 10.838 -19.067 1.00 85.44 117 ILE A O 1
ATOM 937 N N . ILE A 1 118 ? -3.984 9.896 -20.708 1.00 85.00 118 ILE A N 1
ATOM 938 C CA . ILE A 1 118 ? -2.853 9.170 -21.303 1.00 85.00 118 ILE A CA 1
ATOM 939 C C . ILE A 1 118 ? -1.765 10.142 -21.781 1.00 85.00 118 ILE A C 1
ATOM 941 O O . ILE A 1 118 ? -0.585 9.922 -21.507 1.00 85.00 118 ILE A O 1
ATOM 945 N N . SER A 1 119 ? -2.136 11.232 -22.459 1.00 86.81 119 SER A N 1
ATOM 946 C CA . SER A 1 119 ? -1.167 12.228 -22.931 1.00 86.81 119 SER A CA 1
ATOM 947 C C . SER A 1 119 ? -0.474 12.952 -21.777 1.00 86.81 119 SER A C 1
ATOM 949 O O . SER A 1 119 ? 0.735 13.176 -21.853 1.00 86.81 119 SER A O 1
ATOM 951 N N . PHE A 1 120 ? -1.189 13.248 -20.685 1.00 86.25 120 PHE A N 1
ATOM 952 C CA . PHE A 1 120 ? -0.594 13.827 -19.483 1.00 86.25 120 PHE A CA 1
ATOM 953 C C . PHE A 1 120 ? 0.512 12.932 -18.919 1.00 86.25 120 PHE A C 1
ATOM 955 O O . PHE A 1 120 ? 1.610 13.420 -18.679 1.00 86.25 120 PHE A O 1
ATOM 962 N N . PHE A 1 121 ? 0.271 11.625 -18.773 1.00 84.81 121 PHE A N 1
ATOM 963 C CA . PHE A 1 121 ? 1.300 10.703 -18.281 1.00 84.81 121 PHE A CA 1
ATOM 964 C C . PHE A 1 121 ? 2.455 10.519 -19.273 1.00 84.81 121 PHE A C 1
ATOM 966 O O . PHE A 1 121 ? 3.606 10.514 -18.853 1.00 84.81 121 PHE A O 1
ATOM 973 N N . ASN A 1 122 ? 2.184 10.445 -20.579 1.00 87.31 122 ASN A N 1
ATOM 974 C CA . ASN A 1 122 ? 3.231 10.249 -21.593 1.00 87.31 122 ASN A CA 1
ATOM 975 C C . ASN A 1 122 ? 4.173 11.453 -21.760 1.00 87.31 122 ASN A C 1
ATOM 977 O O . ASN A 1 122 ? 5.288 11.291 -22.247 1.00 87.31 122 ASN A O 1
ATOM 981 N N . THR A 1 123 ? 3.736 12.657 -21.384 1.00 89.69 123 THR A N 1
ATOM 982 C CA . THR A 1 123 ? 4.543 13.887 -21.514 1.00 89.69 123 THR A CA 1
ATOM 983 C C . THR A 1 123 ? 5.455 14.111 -20.301 1.00 89.69 123 THR A C 1
ATOM 985 O O . THR A 1 123 ? 6.300 15.003 -20.301 1.00 89.69 123 THR A O 1
ATOM 988 N N . GLN A 1 124 ? 5.280 13.325 -19.239 1.00 89.19 124 GLN A N 1
ATOM 989 C CA . GLN A 1 124 ? 5.953 13.515 -17.960 1.00 89.19 124 GLN A CA 1
ATOM 990 C C . GLN A 1 124 ? 7.151 12.578 -17.807 1.00 89.19 124 GLN A C 1
ATOM 992 O O . GLN A 1 124 ? 7.200 11.488 -18.367 1.00 89.19 124 GLN A O 1
ATOM 997 N N . SER A 1 125 ? 8.131 13.001 -17.011 1.00 89.62 125 SER A N 1
ATOM 998 C CA . SER A 1 125 ? 9.271 12.151 -16.665 1.00 89.62 125 SER A CA 1
ATOM 999 C C . SER A 1 125 ? 8.856 10.997 -15.743 1.00 89.62 125 SER A C 1
ATOM 1001 O O . SER A 1 125 ? 7.965 11.148 -14.906 1.00 89.62 125 SER A O 1
ATOM 1003 N N . ASN A 1 126 ? 9.573 9.873 -15.789 1.00 84.38 126 ASN A N 1
ATOM 1004 C CA . ASN A 1 126 ? 9.300 8.730 -14.903 1.00 84.38 126 ASN A CA 1
ATOM 1005 C C . ASN A 1 126 ? 9.327 9.111 -13.409 1.00 84.38 126 ASN A C 1
ATOM 1007 O O . ASN A 1 126 ? 8.554 8.579 -12.614 1.00 84.38 126 ASN A O 1
ATOM 1011 N N . ILE A 1 127 ? 10.180 10.067 -13.026 1.00 86.06 127 ILE A N 1
ATOM 1012 C CA . ILE A 1 127 ? 10.313 10.543 -11.642 1.00 86.06 127 ILE A CA 1
ATOM 1013 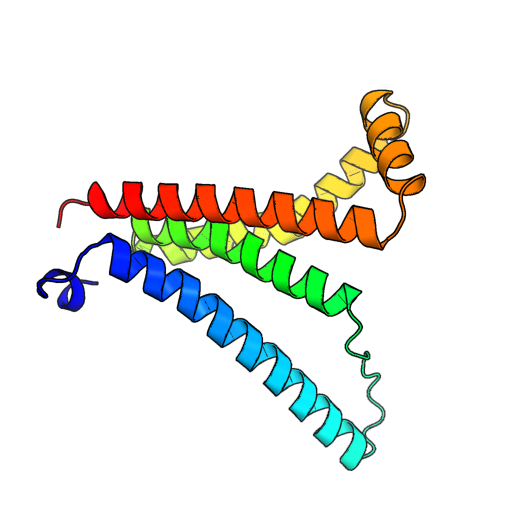C C . ILE A 1 127 ? 9.066 11.321 -11.208 1.00 86.06 127 ILE A C 1
ATOM 1015 O O . ILE A 1 127 ? 8.555 11.099 -10.109 1.00 86.06 127 ILE A O 1
ATOM 1019 N N . THR A 1 128 ? 8.548 12.210 -12.063 1.00 88.50 128 THR A N 1
ATOM 1020 C CA . THR A 1 128 ? 7.335 12.979 -11.745 1.00 88.50 128 THR A CA 1
ATOM 1021 C C . THR A 1 128 ? 6.116 12.066 -11.649 1.00 88.50 128 THR A C 1
ATOM 1023 O O . THR A 1 128 ? 5.323 12.210 -10.720 1.00 88.50 128 THR A O 1
ATOM 1026 N N . ILE A 1 129 ? 6.011 11.059 -12.521 1.00 87.00 129 ILE A N 1
ATOM 1027 C CA . ILE A 1 129 ? 4.954 10.039 -12.454 1.00 87.00 129 ILE A CA 1
ATOM 1028 C C . ILE A 1 129 ? 5.035 9.251 -11.140 1.00 87.00 129 ILE A C 1
ATOM 1030 O O . ILE A 1 129 ? 4.023 9.100 -10.453 1.00 87.00 129 ILE A O 1
ATOM 1034 N N . ALA A 1 130 ? 6.230 8.791 -10.757 1.00 86.69 130 ALA A N 1
ATOM 1035 C CA . ALA A 1 130 ? 6.433 8.057 -9.509 1.00 86.69 130 ALA A CA 1
ATOM 1036 C C . ALA A 1 130 ? 6.036 8.892 -8.279 1.00 86.69 130 ALA A C 1
ATOM 1038 O O . ALA A 1 130 ? 5.338 8.390 -7.396 1.00 86.69 130 ALA A O 1
ATOM 1039 N N . LEU A 1 131 ? 6.412 10.175 -8.240 1.00 88.94 131 LEU A N 1
ATOM 1040 C CA . LEU A 1 131 ? 6.029 11.095 -7.163 1.00 88.94 131 LEU A CA 1
ATOM 1041 C C . LEU A 1 131 ? 4.512 11.278 -7.066 1.00 88.94 131 LEU A C 1
ATOM 1043 O O . LEU A 1 131 ? 3.954 11.165 -5.974 1.00 88.94 131 LEU A O 1
ATOM 1047 N N . VAL A 1 132 ? 3.836 11.509 -8.194 1.00 90.12 132 VAL A N 1
ATOM 1048 C CA . VAL A 1 132 ? 2.369 11.631 -8.232 1.00 90.12 132 VAL A CA 1
ATOM 1049 C C . VAL A 1 132 ? 1.709 10.356 -7.704 1.00 90.12 132 VAL A C 1
ATOM 1051 O O . VAL A 1 132 ? 0.804 10.431 -6.872 1.00 90.12 132 VAL A O 1
ATOM 1054 N N . PHE A 1 133 ? 2.198 9.183 -8.115 1.00 88.50 133 PHE A N 1
ATOM 1055 C CA . PHE A 1 133 ? 1.709 7.898 -7.612 1.00 88.50 133 PHE A CA 1
ATOM 1056 C C . PHE A 1 133 ? 1.871 7.761 -6.095 1.00 88.50 133 PHE A C 1
ATOM 1058 O O . PHE A 1 133 ? 0.923 7.369 -5.413 1.00 88.50 133 PHE A O 1
ATOM 1065 N N . ILE A 1 134 ? 3.038 8.118 -5.554 1.00 89.69 134 ILE A N 1
ATOM 1066 C CA . ILE A 1 134 ? 3.303 8.070 -4.109 1.00 89.69 134 ILE A CA 1
ATOM 1067 C C . ILE A 1 134 ? 2.333 8.980 -3.350 1.00 89.69 134 ILE A C 1
ATOM 1069 O O . ILE A 1 134 ? 1.764 8.553 -2.345 1.00 89.69 134 ILE A O 1
ATOM 1073 N N . VAL A 1 135 ? 2.096 10.202 -3.839 1.00 93.00 135 VAL A N 1
ATOM 1074 C CA . VAL A 1 135 ? 1.155 11.146 -3.215 1.00 93.00 135 VAL A CA 1
ATOM 1075 C C . VAL A 1 135 ? -0.266 10.584 -3.210 1.00 93.00 135 VAL A C 1
ATOM 1077 O O . VAL A 1 135 ? -0.929 10.604 -2.172 1.00 93.00 135 VAL A O 1
ATOM 1080 N N . ILE A 1 136 ? -0.727 10.025 -4.333 1.00 93.12 136 ILE A N 1
ATOM 1081 C CA . ILE A 1 136 ? -2.062 9.416 -4.433 1.00 93.12 136 ILE A CA 1
ATOM 1082 C C . ILE A 1 136 ? -2.203 8.252 -3.444 1.00 93.12 136 ILE A C 1
ATOM 1084 O O . ILE A 1 136 ? -3.199 8.172 -2.723 1.00 93.12 136 ILE A O 1
ATOM 1088 N N . ILE A 1 137 ? -1.202 7.373 -3.368 1.00 92.62 137 ILE A N 1
ATOM 1089 C CA . ILE A 1 137 ? -1.206 6.229 -2.445 1.00 92.62 137 ILE A CA 1
ATOM 1090 C C . ILE A 1 137 ? -1.181 6.702 -0.989 1.00 92.62 137 ILE A C 1
ATOM 1092 O O . ILE A 1 137 ? -1.901 6.149 -0.159 1.00 92.62 137 ILE A O 1
ATOM 1096 N N . ALA A 1 138 ? -0.397 7.731 -0.666 1.00 92.12 138 ALA A N 1
ATOM 1097 C CA . ALA A 1 138 ? -0.342 8.292 0.680 1.00 92.12 138 ALA A CA 1
ATOM 1098 C C . ALA A 1 138 ? -1.702 8.867 1.105 1.00 92.12 138 ALA A C 1
ATOM 1100 O O . ALA A 1 138 ? -2.195 8.541 2.186 1.00 92.12 138 ALA A O 1
ATOM 1101 N N . LEU A 1 139 ? -2.350 9.652 0.236 1.00 95.38 139 LEU A N 1
ATOM 1102 C CA . LEU A 1 139 ? -3.698 10.179 0.478 1.00 95.38 139 LEU A CA 1
ATOM 1103 C C . LEU A 1 139 ? -4.719 9.052 0.655 1.00 95.38 139 LEU A C 1
ATOM 1105 O O . LEU A 1 139 ? -5.518 9.071 1.592 1.00 95.38 139 LEU A O 1
ATOM 1109 N N . TYR A 1 140 ? -4.656 8.036 -0.203 1.00 95.00 140 TYR A N 1
ATOM 1110 C CA . TYR A 1 140 ? -5.497 6.851 -0.106 1.00 95.00 140 TYR A CA 1
ATOM 1111 C C . TYR A 1 140 ? -5.320 6.121 1.238 1.00 95.00 140 TYR A C 1
ATOM 1113 O O . TYR A 1 140 ? -6.305 5.781 1.899 1.00 95.00 140 TYR A O 1
ATOM 1121 N N . MET A 1 141 ? -4.078 5.935 1.688 1.00 93.50 141 MET A N 1
ATOM 1122 C CA . MET A 1 141 ? -3.777 5.291 2.969 1.00 93.50 141 MET A CA 1
ATOM 1123 C C . MET A 1 141 ? -4.243 6.127 4.164 1.00 93.50 141 MET A C 1
ATOM 1125 O O . MET A 1 141 ? -4.756 5.562 5.128 1.00 93.50 141 MET A O 1
ATOM 1129 N N . LEU A 1 142 ? -4.140 7.459 4.104 1.00 93.81 142 LEU A N 1
ATOM 1130 C CA . LEU A 1 142 ? -4.662 8.352 5.146 1.00 93.81 142 LEU A CA 1
ATOM 1131 C C . LEU A 1 142 ? -6.188 8.267 5.267 1.00 93.81 142 LEU A C 1
ATOM 1133 O O . LEU A 1 142 ? -6.723 8.190 6.380 1.00 93.81 142 LEU A O 1
ATOM 1137 N N . LEU A 1 143 ? -6.887 8.236 4.129 1.00 95.00 143 LEU A N 1
ATOM 1138 C CA . LEU A 1 143 ? -8.337 8.043 4.092 1.00 95.00 143 LEU A CA 1
ATOM 1139 C C . LEU A 1 143 ? -8.711 6.679 4.670 1.00 95.00 143 LEU A C 1
ATOM 1141 O O . LEU A 1 143 ? -9.580 6.590 5.536 1.00 95.00 143 LEU A O 1
ATOM 1145 N N . SER A 1 144 ? -8.011 5.629 4.245 1.00 95.38 144 SER A N 1
ATOM 1146 C CA . SER A 1 144 ? -8.234 4.271 4.726 1.00 95.38 144 SER A CA 1
ATOM 1147 C C . SER A 1 144 ? -7.984 4.134 6.234 1.00 95.38 144 SER A C 1
ATOM 1149 O O . SER A 1 144 ? -8.802 3.566 6.962 1.00 95.38 144 SER A O 1
ATOM 1151 N N . PHE A 1 145 ? -6.898 4.714 6.745 1.00 93.38 145 PHE A N 1
ATOM 1152 C CA . PHE A 1 145 ? -6.599 4.747 8.174 1.00 93.38 145 PHE A CA 1
ATOM 1153 C C . PHE A 1 145 ? -7.705 5.448 8.970 1.00 93.38 145 PHE A C 1
ATOM 1155 O O . PHE A 1 145 ? -8.195 4.899 9.960 1.00 93.38 145 PHE A O 1
ATOM 1162 N N . SER A 1 146 ? -8.149 6.617 8.508 1.00 92.12 146 SER A N 1
ATOM 1163 C CA . SER A 1 146 ? -9.234 7.371 9.146 1.00 92.12 146 SER A CA 1
ATOM 1164 C C . SER A 1 146 ? -10.534 6.562 9.182 1.00 92.12 146 SER A C 1
ATOM 1166 O O . SER A 1 146 ? -11.194 6.493 10.221 1.00 92.12 146 SER A O 1
ATOM 1168 N N . LEU A 1 147 ? -10.861 5.875 8.082 1.00 92.25 147 LEU A N 1
ATOM 1169 C CA . LEU A 1 147 ? -12.024 4.993 7.985 1.00 92.25 147 LEU A CA 1
ATOM 1170 C C . LEU A 1 147 ? -11.929 3.823 8.979 1.00 92.25 147 LEU A C 1
ATOM 1172 O O . LEU A 1 147 ? -12.891 3.526 9.687 1.00 92.25 147 LEU A O 1
ATOM 1176 N N . SER A 1 148 ? -10.757 3.190 9.075 1.00 92.25 148 SER A N 1
ATOM 1177 C CA . SER A 1 148 ? -10.486 2.106 10.026 1.00 92.25 148 SER A CA 1
ATOM 1178 C C . SER A 1 148 ? -10.671 2.547 11.476 1.00 92.25 148 SER A C 1
ATOM 1180 O O . SER A 1 148 ? -11.335 1.850 12.244 1.00 92.25 148 SER A O 1
ATOM 1182 N N . VAL A 1 149 ? -10.128 3.711 11.855 1.00 90.38 149 VAL A N 1
ATOM 1183 C CA . VAL A 1 149 ? -10.296 4.272 13.208 1.00 90.38 149 VAL A CA 1
ATOM 1184 C C . VAL A 1 149 ? -11.766 4.575 13.487 1.00 90.38 149 VAL A C 1
ATOM 1186 O O . VAL A 1 149 ? -12.276 4.225 14.552 1.00 90.38 149 VAL A O 1
ATOM 1189 N N . TRP A 1 150 ? -12.467 5.171 12.523 1.00 90.62 150 TRP A N 1
ATOM 1190 C CA . TRP A 1 150 ? -13.888 5.485 12.646 1.00 90.62 150 TRP A CA 1
ATOM 1191 C C . TRP A 1 150 ? -14.745 4.234 12.866 1.00 90.62 150 TRP A C 1
ATOM 1193 O O . TRP A 1 150 ? -15.548 4.199 13.802 1.00 90.62 150 TRP A O 1
ATOM 1203 N N . PHE A 1 151 ? -14.546 3.184 12.061 1.00 89.06 151 PHE A N 1
ATOM 1204 C CA . PHE A 1 151 ? -15.270 1.920 12.223 1.00 89.06 151 PHE A CA 1
ATOM 1205 C C . PHE A 1 151 ? -14.956 1.261 13.561 1.00 89.06 151 PHE A C 1
ATOM 1207 O O . PHE A 1 151 ? -15.863 0.769 14.231 1.00 89.06 151 PHE A O 1
ATOM 1214 N N . TYR A 1 152 ? -13.687 1.269 13.966 1.00 86.25 152 TYR A N 1
ATOM 1215 C CA . TYR A 1 152 ? -13.276 0.621 15.201 1.00 86.25 152 TYR A CA 1
ATOM 1216 C C . TYR A 1 152 ? -13.790 1.353 16.446 1.00 86.25 152 TYR A C 1
ATOM 1218 O O . TYR A 1 152 ? -14.158 0.697 17.416 1.00 86.25 152 TYR A O 1
ATOM 1226 N N . ASN A 1 153 ? -13.889 2.685 16.426 1.00 85.00 153 ASN A N 1
ATOM 1227 C CA . ASN A 1 153 ? -14.465 3.462 17.531 1.00 85.00 153 ASN A CA 1
ATOM 1228 C C . ASN A 1 153 ? -15.978 3.260 17.675 1.00 85.00 153 ASN A C 1
ATOM 1230 O O . ASN A 1 153 ? -16.473 3.212 18.794 1.00 85.00 153 ASN A O 1
ATOM 1234 N N . ARG A 1 154 ? -16.703 3.111 16.560 1.00 83.81 154 ARG A N 1
ATOM 1235 C CA . ARG A 1 154 ? -18.160 2.873 16.557 1.00 83.81 154 ARG A CA 1
ATOM 1236 C C . ARG A 1 154 ? -18.554 1.436 16.867 1.00 83.81 154 ARG A C 1
ATOM 1238 O O . ARG A 1 154 ? -19.738 1.128 16.940 1.00 83.81 154 ARG A O 1
ATOM 1245 N N . ARG A 1 155 ? -17.578 0.540 16.988 1.00 76.31 155 ARG A N 1
ATOM 1246 C CA . ARG A 1 155 ? -17.849 -0.853 17.298 1.00 76.31 155 ARG A CA 1
ATOM 1247 C C . ARG A 1 155 ? -18.132 -0.979 18.788 1.00 76.31 155 ARG A C 1
ATOM 1249 O O . ARG A 1 155 ? -17.219 -0.852 19.610 1.00 76.31 155 ARG A O 1
ATOM 1256 N N . GLU A 1 156 ? -19.402 -1.192 19.092 1.00 62.50 156 GLU A N 1
ATOM 1257 C CA . GLU A 1 156 ? -19.874 -1.582 20.412 1.00 62.50 156 GLU A CA 1
ATOM 1258 C C . GLU A 1 156 ? -19.299 -2.973 20.707 1.00 62.50 156 GLU A C 1
ATOM 1260 O O . GLU A 1 156 ? -19.505 -3.926 19.949 1.00 62.50 156 GLU A O 1
ATOM 1265 N N . PHE A 1 157 ? -18.462 -3.035 21.738 1.00 58.16 157 PHE A N 1
ATOM 1266 C CA . PHE A 1 157 ? -18.038 -4.259 22.403 1.00 58.16 157 PHE A CA 1
ATOM 1267 C C . PHE A 1 157 ? -18.516 -4.150 23.839 1.00 58.16 157 PHE A C 1
ATOM 1269 O O . PHE A 1 157 ? -18.352 -3.035 24.390 1.00 58.16 157 PHE A O 1
#

Secondary structure (DSSP, 8-state):
-HHHHTSS--HHHHHHHHHHHHHHHHHHHHHHHHHHHHHHHHTT----PPP--HHHHHHHHHHHHHHHHHHHHHHHHH-HHHHHHHHHHHHHHHHHHHHHHHHHHHHTTTSHHHHHHHHHHHTS-HHHHHHHHHHHHHHHHHHHHHHHHHHHHT---

pLDDT: mean 86.43, std 6.87, range [58.16, 95.38]

Foldseek 3Di:
DVVVVPDPDQLLVVLVVVVVVLVVVLVVVVVVLVVVVVVCVVVVPPDDRDDDDPVVSLVSVLVSLVLCLQLLLVCLQPNDPCSVVVVVVSVCCVPVVVVVVVVVLVVCVVPPVSVVVVVVVVVDDPVVVSVVSVVVSVVSSVVSSVSNSVSNVPDDD